Protein AF-A0A952HDC3-F1 (afdb_monomer_lite)

Secondary structure (DSSP, 8-state):
-----SS--TTHHHHHHTT--HHHHHHHHHTT----S-------------------GGGTS--TT----S----

Radius of gyration: 18.81 Å; chains: 1; bounding box: 34×31×57 Å

Sequence (74 aa):
LLEVNPRFPGAMPLTIAAGVDMPSLLLDLVLGRPVPSAVDFEELANVRFLEDVFLSPADVLVSDNAAHTEGLEE

pLDDT: mean 88.28, std 14.3, range [45.59, 98.38]

Foldseek 3Di:
DPDDDPDDDPCQVVCVVQVNNPVVLVVCVVVVHDHDPDTHGDDDDDDDDDDDDDDDCVVPVDDPPPPPDPDPDD

Structure (mmCIF, N/CA/C/O backbone):
data_AF-A0A952HDC3-F1
#
_entry.id   AF-A0A952HDC3-F1
#
loop_
_atom_site.group_PDB
_atom_site.id
_atom_site.type_symbol
_atom_site.label_atom_id
_atom_site.label_alt_id
_atom_site.label_comp_id
_atom_site.label_asym_id
_atom_site.label_entity_id
_atom_site.label_seq_id
_atom_site.pdbx_PDB_ins_code
_atom_site.Cartn_x
_atom_site.Cartn_y
_atom_site.Cartn_z
_atom_site.occupancy
_atom_site.B_iso_or_equiv
_atom_site.auth_seq_id
_atom_site.auth_comp_id
_atom_site.auth_asym_id
_atom_site.auth_atom_id
_atom_site.pdbx_PDB_model_num
ATOM 1 N N . LEU A 1 1 ? -12.592 16.392 2.984 1.00 80.25 1 LEU A N 1
ATOM 2 C CA . LEU A 1 1 ? -12.035 15.230 2.259 1.00 80.25 1 LEU A CA 1
ATOM 3 C C . LEU A 1 1 ? -11.361 15.764 1.003 1.00 80.25 1 LEU A C 1
ATOM 5 O O . LEU A 1 1 ? -12.040 16.471 0.271 1.00 80.25 1 LEU A O 1
ATOM 9 N N . LEU A 1 2 ? -10.055 15.538 0.821 1.00 93.50 2 LEU A N 1
ATOM 10 C CA . LEU A 1 2 ? -9.304 16.082 -0.324 1.00 93.50 2 LEU A CA 1
ATOM 11 C C . LEU A 1 2 ? -9.460 15.200 -1.571 1.00 93.50 2 LEU A C 1
ATOM 13 O O . LEU A 1 2 ? -9.794 15.705 -2.635 1.00 93.50 2 LEU A O 1
ATOM 17 N N . GLU A 1 3 ? -9.273 13.889 -1.422 1.00 94.69 3 GLU A N 1
ATOM 18 C CA . GLU A 1 3 ? -9.421 12.909 -2.501 1.00 94.69 3 GLU A CA 1
ATOM 19 C C . GLU A 1 3 ? -9.759 11.515 -1.954 1.00 94.69 3 GLU A C 1
ATOM 21 O O . GLU A 1 3 ? -9.545 11.227 -0.774 1.00 94.69 3 GLU A O 1
ATOM 26 N N . VAL A 1 4 ? -10.274 10.652 -2.833 1.00 94.12 4 VAL A N 1
ATOM 27 C CA . VAL A 1 4 ? -10.429 9.209 -2.610 1.00 94.12 4 VAL A CA 1
ATOM 28 C C . VAL A 1 4 ? -9.886 8.493 -3.839 1.00 94.12 4 VAL A C 1
ATOM 30 O O . VAL A 1 4 ? -10.393 8.681 -4.942 1.00 94.12 4 VAL A O 1
ATOM 33 N N . ASN A 1 5 ? -8.866 7.662 -3.643 1.00 94.62 5 ASN A N 1
ATOM 34 C CA . ASN A 1 5 ? -8.262 6.851 -4.694 1.00 94.62 5 ASN A CA 1
ATOM 35 C C . ASN A 1 5 ? -8.609 5.377 -4.428 1.00 94.62 5 ASN A C 1
ATOM 37 O O . ASN A 1 5 ? -8.057 4.818 -3.481 1.00 94.62 5 ASN A O 1
ATOM 41 N N . PRO A 1 6 ? -9.490 4.726 -5.216 1.00 92.00 6 PRO A N 1
ATOM 42 C CA . PRO A 1 6 ? -9.902 3.334 -4.997 1.00 92.00 6 PRO A CA 1
ATOM 43 C C . PRO A 1 6 ? -8.830 2.339 -5.483 1.00 92.00 6 PRO A C 1
ATOM 45 O O . PRO A 1 6 ? -9.074 1.476 -6.320 1.00 92.00 6 PRO A O 1
ATOM 48 N N . ARG A 1 7 ? -7.604 2.508 -4.994 1.00 92.31 7 ARG A N 1
ATOM 49 C CA . ARG A 1 7 ? -6.412 1.706 -5.286 1.00 92.31 7 ARG A CA 1
ATOM 50 C C . ARG A 1 7 ? -5.479 1.755 -4.081 1.00 92.31 7 ARG A C 1
ATOM 52 O O . ARG A 1 7 ? -5.652 2.593 -3.197 1.00 92.31 7 ARG A O 1
ATOM 59 N N . PHE A 1 8 ? -4.436 0.929 -4.083 1.00 92.00 8 PHE A N 1
ATOM 60 C CA . PHE A 1 8 ? -3.399 1.044 -3.062 1.00 92.00 8 PHE A CA 1
ATOM 61 C C . PHE A 1 8 ? -2.713 2.424 -3.114 1.00 92.00 8 PHE A C 1
ATOM 63 O O . PHE A 1 8 ? -2.406 2.938 -4.204 1.00 92.00 8 PHE A O 1
ATOM 70 N N . PRO A 1 9 ? -2.488 3.056 -1.947 1.00 92.06 9 PRO A N 1
ATOM 71 C CA . PRO A 1 9 ? -1.818 4.343 -1.880 1.00 92.06 9 PRO A CA 1
ATOM 72 C C . PRO A 1 9 ? -0.322 4.180 -2.159 1.00 92.06 9 PRO A C 1
ATOM 74 O O . PRO A 1 9 ? 0.277 3.144 -1.883 1.00 92.06 9 PRO A O 1
ATOM 77 N N . GLY A 1 10 ? 0.328 5.246 -2.632 1.00 92.38 10 GLY A N 1
ATOM 78 C CA . GLY A 1 10 ? 1.783 5.233 -2.829 1.00 92.38 10 GLY A CA 1
ATOM 79 C C . GLY A 1 10 ? 2.572 5.008 -1.530 1.00 92.38 10 GLY A C 1
ATOM 80 O O . GLY A 1 10 ? 3.706 4.545 -1.588 1.00 92.38 10 GLY A O 1
ATOM 81 N N . ALA A 1 11 ? 1.969 5.300 -0.37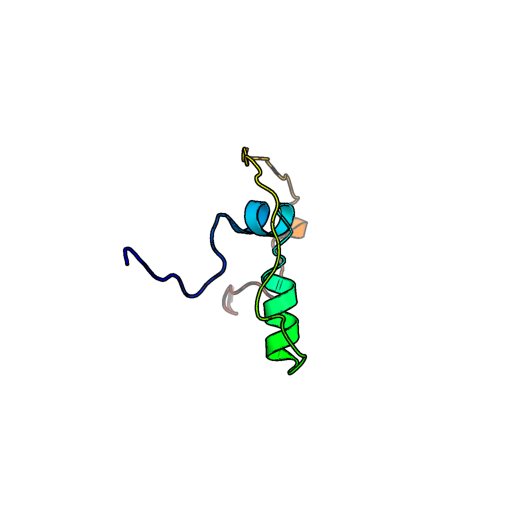4 1.00 93.00 11 ALA A N 1
ATOM 82 C CA . ALA A 1 11 ? 2.538 5.094 0.959 1.00 93.00 11 ALA A CA 1
ATOM 83 C C . ALA A 1 11 ? 2.353 3.664 1.509 1.00 93.00 11 ALA A C 1
ATOM 85 O O . ALA A 1 11 ? 2.714 3.411 2.655 1.00 93.00 11 ALA A O 1
ATOM 86 N N . MET A 1 12 ? 1.828 2.725 0.710 1.00 94.75 12 MET A N 1
ATOM 87 C CA . MET A 1 12 ? 1.574 1.343 1.137 1.00 94.75 12 MET A CA 1
ATOM 88 C C . MET A 1 12 ? 2.780 0.664 1.823 1.00 94.75 12 MET A C 1
ATOM 90 O O . MET A 1 12 ? 2.580 0.059 2.874 1.00 94.75 12 MET A O 1
ATOM 94 N N . PRO A 1 13 ? 4.037 0.813 1.352 1.00 95.19 13 PRO A N 1
ATOM 95 C CA . PRO A 1 13 ? 5.183 0.223 2.049 1.00 95.19 13 PRO A CA 1
ATOM 96 C C . PRO A 1 13 ? 5.330 0.666 3.514 1.00 95.19 13 PRO A C 1
ATOM 98 O O . PRO A 1 13 ? 5.617 -0.167 4.368 1.00 95.19 13 PRO A O 1
ATOM 101 N N . LEU A 1 14 ? 5.089 1.948 3.825 1.00 96.81 14 LEU A N 1
ATOM 102 C CA . LEU A 1 14 ? 5.115 2.448 5.206 1.00 96.81 14 LEU A CA 1
ATOM 103 C C . LEU A 1 14 ? 3.986 1.827 6.031 1.00 96.81 14 LEU A C 1
ATOM 105 O O . LEU A 1 14 ? 4.209 1.408 7.157 1.00 96.81 14 LEU A O 1
ATOM 109 N N . THR A 1 15 ? 2.785 1.753 5.466 1.00 95.94 15 THR A N 1
ATOM 110 C CA . THR A 1 15 ? 1.612 1.212 6.156 1.00 95.94 15 THR A CA 1
ATOM 111 C C . THR A 1 15 ? 1.798 -0.270 6.524 1.00 95.94 15 THR A C 1
ATOM 113 O O . THR A 1 15 ? 1.526 -0.623 7.667 1.00 95.94 15 THR A O 1
ATOM 116 N N . ILE A 1 16 ? 2.369 -1.103 5.637 1.00 96.88 16 ILE A N 1
ATOM 117 C CA . ILE A 1 16 ? 2.779 -2.484 5.986 1.00 96.88 16 ILE A CA 1
ATOM 118 C C . ILE A 1 16 ? 3.859 -2.480 7.067 1.00 96.88 16 ILE A C 1
ATOM 120 O O . ILE A 1 16 ? 3.721 -3.186 8.061 1.00 96.88 16 ILE A O 1
ATOM 124 N N . ALA A 1 17 ? 4.930 -1.698 6.886 1.00 9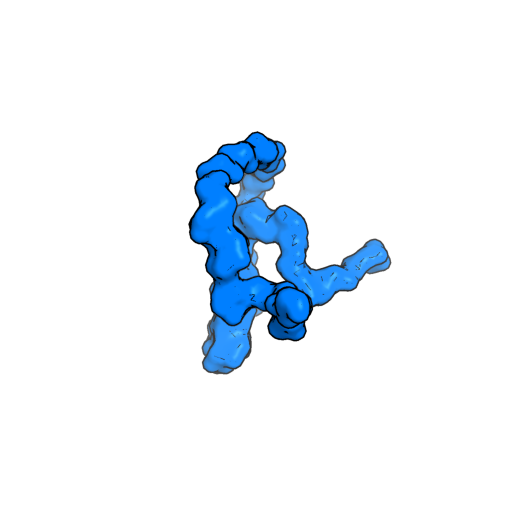7.19 17 ALA A N 1
ATOM 125 C CA . ALA A 1 17 ? 6.055 -1.682 7.822 1.00 97.19 17 ALA A CA 1
ATOM 126 C C . ALA A 1 17 ? 5.644 -1.236 9.235 1.00 97.19 17 ALA A C 1
ATOM 128 O O . ALA A 1 17 ? 6.211 -1.716 10.208 1.00 97.19 17 ALA A O 1
ATOM 129 N N . ALA A 1 18 ? 4.636 -0.368 9.344 1.00 97.88 18 ALA A N 1
ATOM 130 C CA . ALA A 1 18 ? 4.052 0.071 10.606 1.00 97.88 18 ALA A CA 1
ATOM 131 C C . ALA A 1 18 ? 3.137 -0.980 11.266 1.00 97.88 18 ALA A C 1
ATOM 133 O O . ALA A 1 18 ? 2.594 -0.702 12.327 1.00 97.88 18 ALA A O 1
ATOM 134 N N . GLY A 1 19 ? 2.937 -2.156 10.659 1.00 97.12 19 GLY A N 1
ATOM 135 C CA . GLY A 1 19 ? 2.105 -3.246 11.189 1.00 97.12 19 GLY A CA 1
ATOM 136 C C . GLY A 1 19 ? 0.707 -3.352 10.572 1.00 97.12 19 GLY A C 1
ATOM 137 O O . GLY A 1 19 ? -0.038 -4.276 10.894 1.00 97.12 19 GLY A O 1
ATOM 138 N N . VAL A 1 20 ? 0.343 -2.458 9.648 1.00 96.81 20 VAL A N 1
ATOM 139 C CA . VAL A 1 20 ? -0.983 -2.443 9.015 1.00 96.81 20 VAL A CA 1
ATOM 140 C C . VAL A 1 20 ? -0.909 -3.088 7.628 1.00 96.81 20 VAL A C 1
ATOM 142 O O . VAL A 1 20 ? -0.795 -2.424 6.596 1.00 96.81 20 VAL A O 1
ATOM 145 N N . ASP A 1 21 ? -0.996 -4.414 7.588 1.00 95.75 21 ASP A N 1
ATOM 146 C CA . ASP A 1 21 ? -0.966 -5.192 6.343 1.00 95.75 21 ASP A CA 1
ATOM 147 C C . ASP A 1 21 ? -2.313 -5.151 5.588 1.00 95.75 21 ASP A C 1
ATOM 149 O O . ASP A 1 21 ? -3.091 -6.106 5.566 1.00 95.75 21 ASP A O 1
ATOM 153 N N . MET A 1 22 ? -2.613 -4.004 4.966 1.00 93.88 22 MET A N 1
ATOM 154 C CA . MET A 1 22 ? -3.852 -3.800 4.203 1.00 93.88 22 MET A CA 1
ATOM 155 C C . MET A 1 22 ? -4.087 -4.832 3.080 1.00 93.88 22 MET A C 1
ATOM 157 O O . MET A 1 22 ? -5.239 -5.244 2.925 1.00 93.88 22 MET A O 1
ATOM 161 N N . PRO A 1 23 ? -3.082 -5.268 2.289 1.00 94.69 23 PRO A N 1
ATOM 162 C CA . PRO A 1 23 ? -3.279 -6.318 1.288 1.00 94.69 23 PRO A CA 1
ATOM 163 C C . PRO A 1 23 ? -3.775 -7.643 1.875 1.00 94.69 23 PRO A C 1
ATOM 165 O O . PRO A 1 23 ? -4.710 -8.227 1.325 1.00 94.69 23 PRO A O 1
ATOM 168 N N . SER A 1 24 ? -3.208 -8.094 2.998 1.00 95.50 24 SER A N 1
ATOM 169 C CA . SER A 1 24 ? -3.666 -9.321 3.663 1.00 95.50 24 SER A CA 1
ATOM 170 C C . SER A 1 24 ? -5.087 -9.175 4.209 1.00 95.50 24 SER A C 1
ATOM 172 O O . SER A 1 24 ? -5.915 -10.059 4.002 1.00 95.50 24 SER A O 1
ATOM 174 N N . LEU A 1 25 ? -5.419 -8.024 4.808 1.00 96.19 25 LEU A N 1
ATOM 175 C CA . LEU A 1 25 ? -6.784 -7.735 5.268 1.00 96.19 25 LEU A CA 1
ATOM 176 C C . LEU A 1 25 ? -7.796 -7.716 4.113 1.00 96.19 25 LEU A C 1
ATOM 178 O O . LEU A 1 25 ? -8.912 -8.216 4.254 1.00 96.19 25 LEU A O 1
ATOM 182 N N . LEU A 1 26 ? -7.414 -7.151 2.963 1.00 95.38 26 LEU A N 1
ATOM 183 C CA . LEU A 1 26 ? -8.237 -7.167 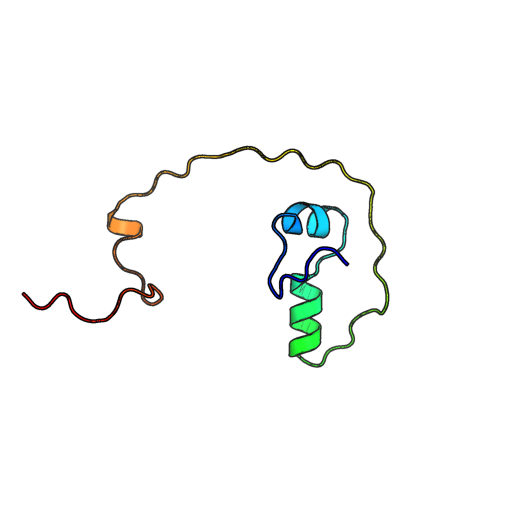1.754 1.00 95.38 26 LEU A CA 1
ATOM 184 C C . LEU A 1 26 ? -8.463 -8.601 1.266 1.00 95.38 26 LEU A C 1
ATOM 186 O O . LEU A 1 26 ? -9.586 -8.952 0.908 1.00 95.38 26 LEU A O 1
ATOM 190 N N . LEU A 1 27 ? -7.415 -9.426 1.253 1.00 97.06 27 LEU A N 1
ATOM 191 C CA . LEU A 1 27 ? -7.521 -10.825 0.856 1.00 97.06 27 LEU A CA 1
ATOM 192 C C . LEU A 1 27 ? -8.466 -11.591 1.787 1.00 97.06 27 LEU A C 1
ATOM 194 O O . LEU A 1 27 ? -9.350 -12.296 1.304 1.00 97.06 27 LEU A O 1
ATOM 198 N N . ASP A 1 28 ? -8.331 -11.417 3.101 1.00 98.00 28 ASP A N 1
ATOM 199 C CA . ASP A 1 28 ? -9.227 -12.040 4.072 1.00 98.00 28 ASP A CA 1
ATOM 200 C C . ASP A 1 28 ? -10.680 -11.591 3.871 1.00 98.00 28 ASP A C 1
ATOM 202 O O . ASP A 1 28 ? -11.576 -12.436 3.839 1.00 98.00 28 ASP A O 1
ATOM 206 N N . LEU A 1 29 ? -10.913 -10.298 3.620 1.00 96.75 29 LEU A N 1
ATOM 207 C CA . LEU A 1 29 ? -12.241 -9.770 3.303 1.00 96.75 29 LEU A CA 1
ATOM 208 C C . LEU A 1 29 ? -12.843 -10.438 2.057 1.00 96.75 29 LEU A C 1
ATOM 210 O O . LEU A 1 29 ? -13.991 -10.880 2.084 1.00 96.75 29 LEU A O 1
ATOM 214 N N . VAL A 1 30 ? -12.070 -10.533 0.971 1.00 97.50 30 VAL A N 1
ATOM 215 C CA . VAL A 1 30 ? -12.506 -11.141 -0.300 1.00 97.50 30 VAL A CA 1
ATOM 216 C C . VAL A 1 30 ? -12.771 -12.641 -0.146 1.00 97.50 30 VAL A C 1
ATOM 218 O O . VAL A 1 30 ? -13.677 -13.176 -0.781 1.00 97.50 30 VAL A O 1
ATOM 221 N N . LEU A 1 31 ? -12.029 -13.319 0.731 1.00 98.31 31 LEU A N 1
ATOM 222 C CA . LEU A 1 31 ? -12.220 -14.734 1.056 1.00 98.31 31 LEU A CA 1
ATOM 223 C C . LEU A 1 31 ? -13.340 -14.980 2.084 1.00 98.31 31 LEU A C 1
ATOM 225 O O . LEU A 1 31 ? -13.562 -16.127 2.473 1.00 98.31 31 LEU A O 1
ATOM 229 N N . GLY A 1 32 ? -14.038 -13.934 2.541 1.00 98.12 32 GLY A N 1
ATOM 230 C CA . GLY A 1 32 ? -15.110 -14.038 3.534 1.00 98.12 32 GLY A CA 1
ATOM 231 C C . GLY A 1 32 ? -14.623 -14.406 4.938 1.00 98.12 32 GLY A C 1
ATOM 232 O O . GLY A 1 32 ? -15.389 -14.945 5.739 1.00 98.12 32 GLY A O 1
ATOM 233 N N . ARG A 1 33 ? -13.350 -14.151 5.245 1.00 98.31 33 ARG A N 1
ATOM 234 C CA . ARG A 1 33 ? -12.766 -14.372 6.569 1.00 98.31 33 ARG A CA 1
ATOM 235 C C . ARG A 1 33 ? -13.003 -13.151 7.463 1.00 98.31 33 ARG A C 1
ATOM 237 O O . ARG A 1 33 ? -13.140 -12.036 6.958 1.00 98.31 33 ARG A O 1
ATOM 244 N N . PRO A 1 34 ? -13.057 -13.333 8.793 1.00 97.44 34 PRO A N 1
ATOM 245 C CA . PRO A 1 34 ? -13.148 -12.209 9.714 1.00 97.44 34 PRO A CA 1
ATOM 246 C C . PRO A 1 34 ? -11.960 -11.257 9.549 1.00 97.44 34 PRO A C 1
ATOM 248 O O . PRO A 1 34 ? -10.813 -11.692 9.556 1.00 97.44 34 PRO A O 1
ATOM 251 N N . VAL A 1 35 ? -12.249 -9.961 9.459 1.00 97.62 35 VAL A N 1
ATOM 252 C CA . VAL A 1 35 ? -11.253 -8.883 9.446 1.00 97.62 35 VAL A CA 1
ATOM 253 C C . VAL A 1 35 ? -11.384 -8.110 10.759 1.00 97.62 35 VAL A C 1
ATOM 255 O O . VAL A 1 35 ? -12.512 -7.818 11.173 1.00 97.62 35 VAL A O 1
ATOM 258 N N . PRO A 1 36 ? -10.278 -7.790 11.451 1.00 96.56 36 PRO A N 1
ATOM 259 C CA . PRO A 1 36 ? -10.340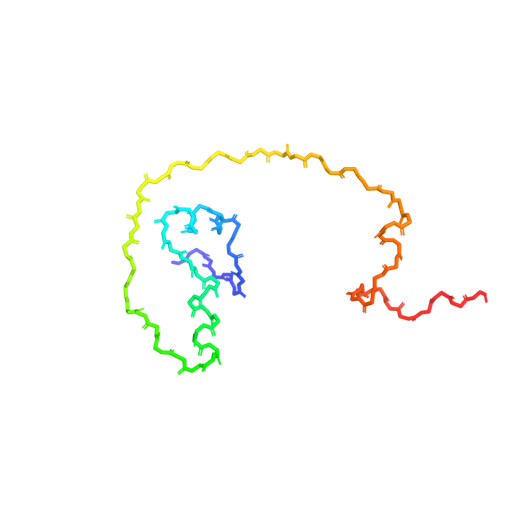 -7.030 12.691 1.00 96.56 36 PRO A CA 1
ATOM 260 C C . PRO A 1 36 ? -10.897 -5.622 12.448 1.00 96.56 36 PRO A C 1
ATOM 262 O O . PRO A 1 36 ? -10.654 -5.001 11.416 1.00 96.56 36 PRO A O 1
ATOM 265 N N . SER A 1 37 ? -11.629 -5.089 13.426 1.00 95.81 37 SER A N 1
ATOM 266 C CA . SER A 1 37 ? -12.175 -3.727 13.354 1.00 95.81 37 SER A CA 1
ATOM 267 C C . SER A 1 37 ? -11.116 -2.637 13.545 1.00 95.81 37 SER A C 1
ATOM 269 O O . SER A 1 37 ? -11.374 -1.478 13.232 1.00 95.81 37 SER A O 1
ATOM 271 N N . ALA A 1 38 ? -9.959 -2.994 14.106 1.00 96.00 38 ALA A N 1
ATOM 272 C CA . ALA A 1 38 ? -8.831 -2.107 14.353 1.00 96.00 38 ALA A CA 1
ATOM 273 C C . ALA A 1 38 ? -7.519 -2.901 14.312 1.00 96.00 38 ALA A C 1
ATOM 275 O O . ALA A 1 38 ? -7.507 -4.097 14.606 1.00 96.00 38 ALA A O 1
ATOM 276 N N . VAL A 1 39 ? -6.430 -2.222 13.961 1.00 95.94 39 VAL A N 1
ATOM 277 C CA . VAL A 1 39 ? -5.069 -2.767 13.931 1.00 95.94 39 VAL A CA 1
ATOM 278 C C . VAL A 1 39 ? -4.160 -1.743 14.600 1.00 95.94 39 VAL A C 1
ATOM 280 O O . VAL A 1 39 ? -4.264 -0.552 14.298 1.00 95.94 39 VAL A O 1
ATOM 283 N N . ASP A 1 40 ? -3.313 -2.197 15.519 1.00 97.38 40 ASP A N 1
ATOM 284 C CA . ASP A 1 40 ? -2.290 -1.349 16.131 1.00 97.38 40 ASP A CA 1
ATOM 285 C C . ASP A 1 40 ? -1.194 -1.019 15.111 1.00 97.38 40 ASP A C 1
ATOM 287 O O . ASP A 1 40 ? -0.959 -1.776 14.167 1.00 97.38 40 ASP A O 1
ATOM 291 N N . PHE A 1 41 ? -0.516 0.114 15.290 1.00 97.75 41 PHE A N 1
ATOM 292 C CA . PHE A 1 41 ? 0.585 0.504 14.417 1.00 97.75 41 PHE A CA 1
ATOM 293 C C . PHE A 1 41 ? 1.743 1.128 15.193 1.00 97.75 41 PHE A C 1
ATOM 295 O O . PHE A 1 41 ? 1.557 1.688 16.274 1.00 97.75 41 PHE A O 1
ATOM 302 N N . GLU A 1 42 ? 2.933 1.067 14.604 1.00 98.38 42 GLU A N 1
ATOM 303 C CA . GLU A 1 42 ? 4.128 1.750 15.093 1.00 98.38 42 GLU A CA 1
ATOM 304 C C . GLU A 1 42 ? 4.387 3.052 14.320 1.00 98.38 42 GLU A C 1
ATOM 306 O O . GLU A 1 42 ? 4.227 3.125 13.098 1.00 98.38 42 GLU A O 1
ATOM 311 N N . GLU A 1 43 ? 4.813 4.104 15.025 1.00 97.88 43 GLU A N 1
ATOM 312 C CA . GLU A 1 43 ? 5.203 5.369 14.398 1.00 97.88 43 GLU A CA 1
ATOM 313 C C . GLU A 1 43 ? 6.570 5.236 13.718 1.00 97.88 43 GLU A C 1
ATOM 315 O O . GLU A 1 43 ? 7.608 5.155 14.375 1.00 97.88 43 GLU A O 1
ATOM 320 N N . LEU A 1 44 ? 6.573 5.250 12.383 1.00 97.88 44 LEU A N 1
ATOM 321 C CA . LEU A 1 44 ? 7.777 5.084 11.573 1.00 97.88 44 LEU A CA 1
ATOM 322 C C . LEU A 1 44 ? 7.955 6.232 10.576 1.00 97.88 44 LEU A C 1
ATOM 324 O O . LEU A 1 44 ? 7.000 6.724 9.973 1.00 97.88 44 LEU A O 1
ATOM 328 N N . ALA A 1 45 ? 9.211 6.613 10.344 1.00 97.25 45 ALA A N 1
ATOM 329 C CA . ALA A 1 45 ? 9.590 7.501 9.253 1.00 97.25 45 ALA A CA 1
ATOM 330 C C . ALA A 1 45 ? 10.008 6.675 8.030 1.00 97.25 45 ALA A C 1
ATOM 332 O O . ALA A 1 45 ? 10.868 5.800 8.125 1.00 97.25 45 ALA A O 1
ATOM 333 N N . ASN A 1 46 ? 9.432 6.974 6.864 1.00 96.12 46 ASN A N 1
ATOM 334 C CA . ASN A 1 46 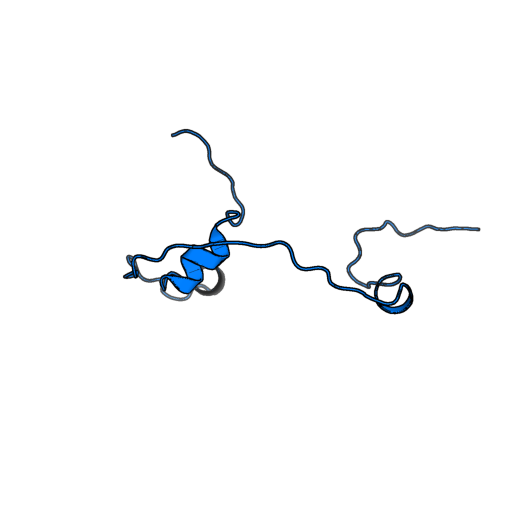? 9.800 6.322 5.610 1.00 96.12 46 ASN A CA 1
ATOM 335 C C . ASN A 1 46 ? 10.617 7.261 4.717 1.00 96.12 46 ASN A C 1
ATOM 337 O O . ASN A 1 46 ? 10.154 8.337 4.344 1.00 96.12 46 ASN A O 1
ATOM 341 N N . VAL A 1 47 ? 11.813 6.812 4.333 1.00 95.69 47 VAL A N 1
ATOM 342 C CA . VAL A 1 47 ? 12.638 7.446 3.301 1.00 95.69 47 VAL A CA 1
ATOM 343 C C . VAL A 1 47 ? 12.689 6.502 2.109 1.00 95.69 47 VAL A C 1
ATOM 345 O O . VAL A 1 47 ? 13.176 5.379 2.219 1.00 95.69 47 VAL A O 1
ATOM 348 N N . ARG A 1 48 ? 12.161 6.951 0.971 1.00 92.75 48 ARG A N 1
ATOM 349 C CA . ARG A 1 48 ? 12.192 6.196 -0.285 1.00 92.75 48 ARG A CA 1
ATOM 350 C C . ARG A 1 48 ? 13.305 6.731 -1.160 1.00 92.75 48 ARG A C 1
ATOM 352 O O . ARG A 1 48 ? 13.466 7.942 -1.283 1.00 92.75 48 ARG A O 1
ATOM 359 N N . PHE A 1 49 ? 14.021 5.818 -1.792 1.00 93.44 49 PHE A N 1
ATOM 360 C CA . PHE A 1 49 ? 15.003 6.126 -2.815 1.00 93.44 49 PHE A CA 1
ATOM 361 C C . PHE A 1 49 ? 14.641 5.383 -4.100 1.00 93.44 49 PHE A C 1
ATOM 363 O O . PHE A 1 49 ? 13.870 4.421 -4.079 1.00 93.44 49 PHE A O 1
ATOM 370 N N . LEU A 1 50 ? 15.147 5.890 -5.219 1.00 95.44 50 LEU A N 1
ATOM 371 C CA . LEU A 1 50 ? 15.046 5.223 -6.508 1.00 95.44 50 LEU A CA 1
ATOM 372 C C . LEU A 1 50 ? 16.175 4.196 -6.610 1.00 95.44 50 LEU A C 1
ATOM 374 O O . LEU A 1 50 ? 17.322 4.524 -6.308 1.00 95.44 50 LEU A O 1
ATOM 378 N N . GLU A 1 51 ? 15.842 2.986 -7.038 1.00 94.62 51 GLU A N 1
ATOM 379 C CA . GLU A 1 51 ? 16.795 1.914 -7.309 1.00 94.62 51 GLU A CA 1
ATOM 380 C C . GLU A 1 51 ? 16.616 1.447 -8.754 1.00 94.62 51 GLU A C 1
ATOM 382 O O . GLU A 1 51 ? 15.484 1.243 -9.204 1.00 94.62 51 GLU A O 1
ATOM 387 N N . ASP A 1 52 ? 17.726 1.299 -9.476 1.00 95.31 52 ASP A N 1
ATOM 388 C CA . ASP A 1 52 ? 17.726 0.815 -10.854 1.00 95.31 52 ASP A CA 1
ATOM 389 C C . ASP A 1 52 ? 17.784 -0.716 -10.881 1.00 95.31 52 ASP A C 1
ATOM 391 O O . ASP A 1 52 ? 18.649 -1.333 -10.259 1.00 95.31 52 ASP A O 1
ATOM 395 N N . VAL A 1 53 ? 16.895 -1.330 -11.663 1.00 93.44 53 VAL A N 1
ATOM 396 C CA . VAL A 1 53 ? 16.918 -2.770 -11.951 1.00 93.44 53 VAL A CA 1
ATOM 397 C C . VAL A 1 53 ? 17.230 -2.959 -13.432 1.00 93.44 53 VAL A C 1
ATOM 399 O O . VAL A 1 53 ? 16.458 -2.544 -14.295 1.00 93.44 53 VAL A O 1
ATOM 402 N N . PHE A 1 54 ? 18.365 -3.591 -13.732 1.00 93.12 54 PHE A N 1
ATOM 403 C CA . PHE A 1 54 ? 18.787 -3.891 -15.101 1.00 93.12 54 PHE A CA 1
ATOM 404 C C . PHE A 1 54 ? 18.366 -5.312 -15.474 1.00 93.12 54 PHE A C 1
ATOM 406 O O . PHE A 1 54 ? 18.735 -6.268 -14.796 1.00 93.12 54 PHE A O 1
ATOM 413 N N . LEU A 1 55 ? 17.612 -5.448 -16.563 1.00 91.19 55 LEU A N 1
ATOM 414 C CA . LEU A 1 55 ? 17.122 -6.725 -17.085 1.00 91.19 55 LEU A CA 1
ATOM 415 C C . LEU A 1 55 ? 17.555 -6.883 -18.544 1.00 91.19 55 LEU A C 1
ATOM 417 O O . LEU A 1 55 ? 17.713 -5.888 -19.258 1.00 91.19 55 LEU A O 1
ATOM 421 N N . SER A 1 56 ? 17.729 -8.125 -19.003 1.00 92.69 56 SER A N 1
ATOM 422 C CA . SER A 1 56 ? 17.883 -8.378 -20.436 1.00 92.69 56 SER A CA 1
ATOM 423 C C . SER A 1 56 ? 16.549 -8.099 -21.130 1.00 92.69 56 SER A C 1
ATOM 425 O O . SER A 1 56 ? 15.510 -8.513 -20.613 1.00 92.69 56 SER A O 1
ATOM 427 N N . PRO A 1 57 ? 16.527 -7.484 -22.327 1.00 88.81 57 PRO A N 1
ATOM 428 C CA . PRO A 1 57 ? 15.293 -7.373 -23.102 1.00 88.81 57 PRO A CA 1
ATOM 429 C C . PRO A 1 57 ? 14.609 -8.732 -23.306 1.00 88.81 57 PRO A C 1
ATOM 431 O O . PRO A 1 57 ? 13.388 -8.826 -23.230 1.00 88.81 57 PRO A O 1
ATOM 434 N N . ALA A 1 58 ? 15.388 -9.804 -23.483 1.00 88.00 58 ALA A N 1
ATOM 435 C CA . ALA A 1 58 ? 14.850 -11.154 -23.644 1.00 88.00 58 ALA A CA 1
ATOM 436 C C . ALA A 1 58 ? 14.000 -11.629 -22.445 1.00 88.00 58 ALA A C 1
ATOM 438 O O . ALA A 1 58 ? 13.126 -12.466 -22.641 1.00 88.00 58 ALA A O 1
ATOM 439 N N . ASP A 1 59 ? 14.204 -11.069 -21.246 1.00 85.44 59 ASP A N 1
ATOM 440 C CA . ASP A 1 59 ? 13.464 -11.435 -20.030 1.00 85.44 59 ASP A CA 1
ATOM 441 C C . ASP A 1 59 ? 12.104 -10.718 -19.914 1.00 85.44 59 ASP A C 1
ATOM 443 O O . ASP A 1 59 ? 11.284 -11.089 -19.078 1.00 85.44 59 ASP A O 1
ATOM 447 N N . VAL A 1 60 ? 11.861 -9.670 -20.716 1.00 86.00 60 VAL A N 1
ATOM 448 C CA . VAL A 1 60 ? 10.684 -8.782 -20.578 1.00 86.00 60 VAL A CA 1
ATOM 449 C C . VAL A 1 60 ? 9.910 -8.542 -21.877 1.00 86.00 60 VAL A C 1
ATOM 451 O O . VAL A 1 60 ? 8.851 -7.920 -21.847 1.00 86.00 60 VAL A O 1
ATOM 454 N N . LEU A 1 61 ? 10.411 -9.021 -23.020 1.00 79.75 61 LEU A N 1
ATOM 455 C CA . LEU A 1 61 ? 9.757 -8.856 -24.326 1.00 79.75 61 LEU A CA 1
ATOM 456 C C . LEU A 1 61 ? 8.516 -9.741 -24.511 1.00 79.75 61 LEU A C 1
ATOM 458 O O . LEU A 1 61 ? 7.651 -9.402 -25.315 1.00 79.75 61 LEU A O 1
ATOM 462 N N . VAL A 1 62 ? 8.419 -10.855 -23.783 1.00 73.69 62 VAL A N 1
ATOM 463 C CA . VAL A 1 62 ? 7.270 -11.765 -23.835 1.00 73.69 62 VAL A CA 1
ATOM 464 C C . VAL A 1 62 ? 6.714 -11.908 -22.430 1.00 73.69 62 VAL A C 1
ATOM 466 O O . VAL A 1 62 ? 7.407 -12.345 -21.516 1.00 73.69 62 VAL A O 1
ATOM 469 N N . SER A 1 63 ? 5.454 -11.533 -22.253 1.00 67.69 63 SER A N 1
ATOM 470 C CA . SER A 1 63 ? 4.719 -11.803 -21.027 1.00 67.69 63 SER A CA 1
ATOM 471 C C . SER A 1 63 ? 3.336 -12.290 -21.403 1.00 67.69 63 SER A C 1
ATOM 473 O O . SER A 1 63 ? 2.596 -11.577 -22.077 1.00 67.69 63 SER A O 1
ATOM 475 N N . ASP A 1 64 ? 2.968 -13.468 -20.900 1.00 68.00 64 ASP A N 1
ATOM 476 C CA . ASP A 1 64 ? 1.617 -14.029 -21.028 1.00 68.00 64 ASP A CA 1
ATOM 477 C C . ASP A 1 64 ? 0.542 -13.100 -20.428 1.00 68.00 64 ASP A C 1
ATOM 479 O O . ASP A 1 64 ? -0.646 -13.253 -20.692 1.00 68.00 64 ASP A O 1
ATOM 483 N N . ASN A 1 65 ? 0.964 -12.125 -19.613 1.00 68.44 65 ASN A N 1
ATOM 484 C CA . ASN A 1 65 ? 0.11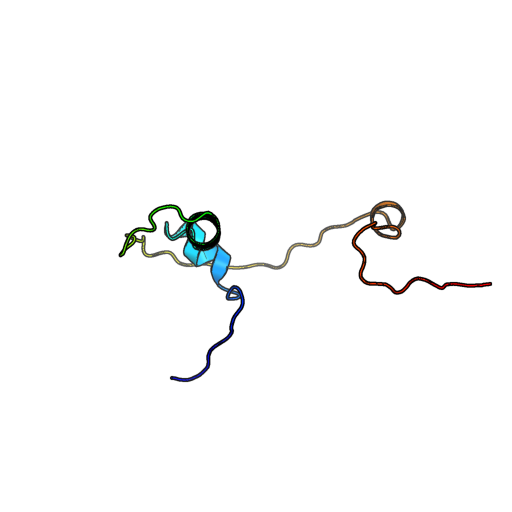4 -11.145 -18.944 1.00 68.44 65 ASN A CA 1
ATOM 485 C C . ASN A 1 65 ? 0.363 -9.707 -19.433 1.00 68.44 65 ASN A C 1
ATOM 487 O O . ASN A 1 65 ? -0.171 -8.764 -18.843 1.00 68.44 65 ASN A O 1
ATOM 491 N N . ALA A 1 66 ? 1.205 -9.494 -20.454 1.00 66.12 66 ALA A N 1
ATOM 492 C CA . ALA A 1 66 ? 1.376 -8.164 -21.027 1.00 66.12 66 ALA A CA 1
ATOM 493 C C . ALA A 1 66 ? 0.063 -7.739 -21.686 1.00 66.12 66 ALA A C 1
ATOM 495 O O . ALA A 1 66 ? -0.447 -8.412 -22.573 1.00 66.12 66 ALA A O 1
ATOM 496 N N . ALA A 1 67 ? -0.453 -6.572 -21.304 1.00 59.47 67 ALA A N 1
ATOM 497 C CA . ALA A 1 67 ? -1.647 -5.979 -21.907 1.00 59.47 67 ALA A CA 1
ATOM 498 C C . ALA A 1 67 ? -1.422 -5.474 -23.352 1.00 59.47 67 ALA A C 1
ATOM 500 O O . ALA A 1 67 ? -2.222 -4.689 -23.861 1.00 59.47 67 ALA A O 1
ATOM 501 N N . HIS A 1 68 ? -0.324 -5.871 -24.006 1.00 59.19 68 HIS A N 1
ATOM 502 C CA . HIS A 1 68 ? -0.081 -5.551 -25.403 1.00 59.19 68 HIS A CA 1
ATOM 503 C C . HIS A 1 68 ? -0.921 -6.490 -26.267 1.00 59.19 68 HIS A C 1
ATOM 505 O O . HIS A 1 68 ? -0.658 -7.683 -26.360 1.00 59.19 68 HIS A O 1
ATOM 511 N N . THR A 1 69 ? -1.969 -5.897 -26.834 1.00 51.28 69 THR A N 1
ATOM 512 C CA . THR A 1 69 ? -2.872 -6.402 -27.865 1.00 51.28 69 THR A CA 1
ATOM 513 C C . THR A 1 69 ? -2.204 -7.418 -28.793 1.00 51.28 69 THR A C 1
ATOM 515 O O . THR A 1 69 ? -1.158 -7.131 -29.375 1.00 51.28 69 THR A O 1
ATOM 518 N N . GLU A 1 70 ? -2.836 -8.581 -28.963 1.00 51.97 70 GLU A N 1
ATOM 519 C CA . GLU A 1 70 ? -2.533 -9.511 -30.052 1.00 51.97 70 GLU A CA 1
ATOM 520 C C . GLU A 1 70 ? -2.476 -8.750 -31.390 1.00 51.97 70 GLU A C 1
ATOM 522 O O . GLU A 1 70 ? -3.421 -8.044 -31.744 1.00 51.97 70 GLU A O 1
ATOM 527 N N . GLY A 1 71 ? -1.370 -8.890 -32.128 1.00 54.81 71 GLY A N 1
ATOM 528 C CA . GLY A 1 71 ? -1.255 -8.404 -33.505 1.00 54.81 71 GLY A CA 1
ATOM 529 C C . GLY A 1 71 ? -0.044 -7.512 -33.774 1.00 54.81 71 GLY A C 1
ATOM 530 O O . GLY A 1 71 ? -0.190 -6.326 -34.057 1.00 54.81 71 GLY A O 1
ATOM 531 N N . LEU A 1 72 ? 1.154 -8.094 -33.769 1.00 53.41 72 LEU A N 1
ATOM 532 C CA . LEU A 1 72 ? 2.158 -7.711 -34.763 1.00 53.41 72 LEU A CA 1
ATOM 533 C C . LEU A 1 72 ? 2.012 -8.719 -35.906 1.00 53.41 72 LEU A C 1
ATOM 535 O O . LEU A 1 72 ? 2.697 -9.736 -35.922 1.00 53.41 72 LEU A O 1
ATOM 539 N N . GLU A 1 73 ? 1.040 -8.497 -36.791 1.00 50.59 73 GLU A N 1
ATOM 540 C CA . GLU A 1 73 ? 1.046 -9.178 -38.089 1.00 50.59 73 GLU A CA 1
ATOM 541 C C . GLU A 1 73 ? 2.064 -8.465 -38.995 1.00 50.59 73 GLU A C 1
ATOM 543 O O . GLU A 1 73 ? 2.081 -7.231 -39.051 1.00 50.59 73 GLU A O 1
ATOM 548 N N . GLU A 1 74 ? 2.944 -9.261 -39.614 1.00 45.59 74 GLU A N 1
ATOM 549 C CA . GLU A 1 74 ? 3.983 -8.853 -40.579 1.00 45.59 74 GLU A CA 1
ATOM 550 C C . GLU A 1 74 ? 3.415 -8.236 -41.867 1.00 45.59 74 GLU A C 1
ATOM 552 O O . GLU A 1 74 ? 2.376 -8.724 -42.370 1.00 45.59 74 GLU A O 1
#